Protein AF-A0A1Z4IIW5-F1 (afdb_monomer_lite)

pLDDT: mean 84.61, std 11.79, range [36.66, 97.31]

Radius of gyration: 21.09 Å; chains: 1; bounding box: 47×61×45 Å

Sequence (124 aa):
MTTKPHDRFAKQFLQELLSPLGEVSVGNEVTDEARFVDVLFSPTPTSITQAQTLGLLGKVATQNTALLEPYRNQPSRPQIRNCIAKVFILIADAEREAQDNSQFAIRNSQLSLNKNMADSMANI

Foldseek 3Di:
DDDDPVLVVVLVVVCVLQVLFFDKDAQDQFPPDRDTQGIKAAGDPVRLVVLVVVPPVSVQRHPGTDGDDDDPDDDDPVRVVVSVVVVVSVVVVVVVVVVVVVVVVVVVVVVVVVVVVVVVVVVD

Secondary structure (DSSP, 8-state):
--S-HHHHHHHHHHHHHHTTTEEEEEEEEETTTTEEEEEEEEE-TTTHHHHGGGHHHHHHHHHS-EEE---SSPPPHHHHHHHHHHHHHHHHHHHHHHHHHHHHHHHHHHHHHHHHHHHHHHT-

Structure (mmCIF, N/CA/C/O backbone):
data_AF-A0A1Z4IIW5-F1
#
_entry.id   AF-A0A1Z4IIW5-F1
#
loop_
_atom_site.group_PDB
_atom_site.id
_atom_site.type_symbol
_atom_site.label_atom_id
_atom_site.label_alt_id
_atom_site.label_comp_id
_atom_site.label_asym_id
_atom_site.label_entity_id
_atom_site.label_seq_id
_atom_site.pdbx_PDB_ins_code
_atom_site.Cartn_x
_atom_site.Cartn_y
_atom_site.Cartn_z
_atom_site.occupancy
_atom_site.B_iso_or_equiv
_atom_site.auth_seq_id
_atom_site.auth_comp_id
_atom_site.auth_asym_id
_atom_site.auth_atom_id
_atom_site.pdbx_PDB_model_num
ATOM 1 N N . MET A 1 1 ? -5.394 0.732 -23.164 1.00 36.66 1 MET A N 1
ATOM 2 C CA . MET A 1 1 ? -5.594 -0.640 -22.638 1.00 36.66 1 MET A CA 1
ATOM 3 C C . MET A 1 1 ? -4.308 -1.083 -21.960 1.00 36.66 1 MET A C 1
ATOM 5 O O . MET A 1 1 ? -3.257 -0.964 -22.576 1.00 36.66 1 MET A O 1
ATOM 9 N N . THR A 1 2 ? -4.352 -1.488 -20.689 1.00 45.84 2 THR A N 1
ATOM 10 C CA . THR A 1 2 ? -3.141 -1.784 -19.906 1.00 45.84 2 THR A CA 1
ATOM 11 C C . THR A 1 2 ? -2.454 -3.056 -20.419 1.00 45.84 2 THR A C 1
ATOM 13 O O . THR A 1 2 ? -3.089 -4.066 -20.712 1.00 45.84 2 THR A O 1
ATOM 16 N N . THR A 1 3 ? -1.137 -2.985 -20.600 1.00 58.00 3 THR A N 1
ATOM 17 C CA . THR A 1 3 ? -0.333 -3.854 -21.478 1.00 58.00 3 THR A CA 1
ATOM 18 C C . THR A 1 3 ? 0.124 -5.180 -20.851 1.00 58.00 3 THR A C 1
ATOM 20 O O . THR A 1 3 ? 0.968 -5.865 -21.428 1.00 58.00 3 THR A O 1
ATOM 23 N N . LYS A 1 4 ? -0.385 -5.573 -19.670 1.00 74.12 4 LYS A N 1
ATOM 24 C CA . LYS A 1 4 ? 0.102 -6.753 -18.923 1.00 74.12 4 LYS A CA 1
ATOM 25 C C . LYS A 1 4 ? -1.028 -7.477 -18.165 1.00 74.12 4 LYS A C 1
ATOM 27 O O . LYS A 1 4 ? -1.412 -7.029 -17.089 1.00 74.12 4 LYS A O 1
ATOM 32 N N . PRO A 1 5 ? -1.518 -8.636 -18.646 1.00 82.44 5 PRO A N 1
ATOM 33 C CA . PRO A 1 5 ? -2.574 -9.409 -17.975 1.00 82.44 5 PRO A CA 1
ATOM 34 C C . PRO A 1 5 ? -2.251 -9.792 -16.523 1.00 82.44 5 PRO A C 1
ATOM 36 O O . PRO A 1 5 ? -3.129 -9.773 -15.667 1.00 82.44 5 PRO A O 1
ATOM 39 N N . HIS A 1 6 ? -0.980 -10.088 -16.234 1.00 84.38 6 HIS A N 1
ATOM 40 C CA . HIS A 1 6 ? -0.521 -10.441 -14.887 1.00 84.38 6 HIS A CA 1
ATOM 41 C C . HIS A 1 6 ? -0.620 -9.289 -13.886 1.00 84.38 6 HIS A C 1
ATOM 43 O O . HIS A 1 6 ? -0.940 -9.529 -12.730 1.00 84.38 6 HIS A O 1
ATOM 49 N N . ASP A 1 7 ? -0.352 -8.062 -14.333 1.00 84.12 7 ASP A N 1
ATOM 50 C CA . ASP A 1 7 ? -0.448 -6.864 -13.496 1.00 84.12 7 ASP A CA 1
ATOM 51 C C . ASP A 1 7 ? -1.898 -6.649 -13.052 1.00 84.12 7 ASP A C 1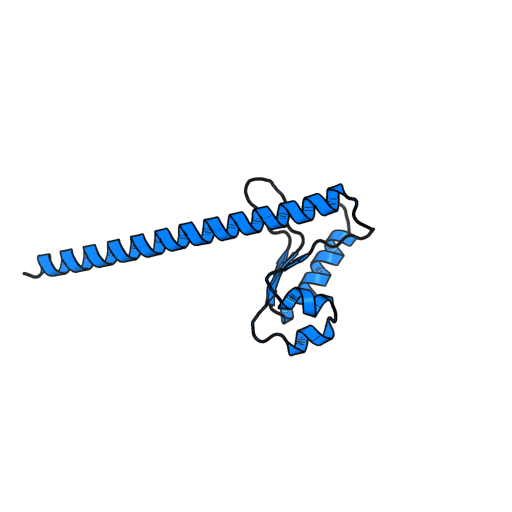
ATOM 53 O O . ASP A 1 7 ? -2.194 -6.541 -11.864 1.00 84.12 7 ASP A O 1
ATOM 57 N N . ARG A 1 8 ? -2.825 -6.725 -14.015 1.00 86.12 8 ARG A N 1
ATOM 58 C CA . ARG A 1 8 ? -4.262 -6.643 -13.747 1.00 86.12 8 ARG A CA 1
ATOM 59 C C . ARG A 1 8 ? -4.736 -7.758 -12.814 1.00 86.12 8 ARG A C 1
ATOM 61 O O . ARG A 1 8 ? -5.440 -7.469 -11.854 1.00 86.12 8 ARG A O 1
ATOM 68 N N . PHE A 1 9 ? -4.350 -9.006 -13.087 1.00 90.44 9 PHE A N 1
ATOM 69 C CA . PHE A 1 9 ? -4.731 -10.142 -12.248 1.00 90.44 9 PHE A CA 1
ATOM 70 C C . PHE A 1 9 ? -4.236 -9.970 -10.810 1.00 90.44 9 PHE A C 1
ATOM 72 O O . PHE A 1 9 ? -5.021 -10.126 -9.885 1.00 90.44 9 PHE A O 1
ATOM 79 N N . ALA A 1 10 ? -2.964 -9.614 -10.612 1.00 91.62 10 ALA A N 1
ATOM 80 C CA . ALA A 1 10 ? -2.394 -9.479 -9.276 1.00 91.62 10 ALA A CA 1
ATOM 81 C C . ALA A 1 10 ? -3.081 -8.374 -8.460 1.00 91.62 10 ALA A C 1
ATOM 83 O O . ALA A 1 10 ? -3.380 -8.584 -7.288 1.00 91.62 10 ALA A O 1
ATOM 84 N N . LYS A 1 11 ? -3.387 -7.233 -9.091 1.00 91.56 11 LYS A N 1
ATOM 85 C CA . LYS A 1 11 ? -4.125 -6.126 -8.463 1.00 91.56 11 LYS A CA 1
ATOM 86 C C . LYS A 1 11 ? -5.522 -6.547 -8.023 1.00 91.56 11 LYS A C 1
ATOM 88 O O . LYS A 1 11 ? -5.873 -6.367 -6.863 1.00 91.56 11 LYS A O 1
ATOM 93 N N . GLN A 1 12 ? -6.287 -7.163 -8.925 1.00 91.81 12 GLN A N 1
ATOM 94 C CA . GLN A 1 12 ? -7.636 -7.650 -8.621 1.00 91.81 12 GLN A CA 1
ATOM 95 C C . GLN A 1 12 ? -7.609 -8.740 -7.546 1.00 91.81 12 GLN A C 1
ATOM 97 O O . GLN A 1 12 ? -8.419 -8.730 -6.631 1.00 91.81 12 GLN A O 1
ATOM 102 N N . PHE A 1 13 ? -6.642 -9.653 -7.612 1.00 93.56 13 PHE A N 1
ATOM 103 C CA . PHE A 1 13 ? -6.509 -10.725 -6.635 1.00 93.56 13 PHE A CA 1
ATOM 104 C C . PHE A 1 13 ? -6.179 -10.198 -5.232 1.00 93.56 13 PHE A C 1
ATOM 106 O O . PHE A 1 13 ? -6.791 -10.626 -4.258 1.00 93.56 13 PHE A O 1
ATOM 113 N N . LEU A 1 14 ? -5.253 -9.239 -5.118 1.00 94.25 14 LEU A N 1
ATOM 114 C CA . LEU A 1 14 ? -4.963 -8.575 -3.845 1.00 94.25 14 LEU A CA 1
ATOM 115 C C . LEU A 1 14 ? -6.168 -7.785 -3.329 1.00 94.25 14 LEU A C 1
ATOM 117 O O . LEU A 1 14 ? -6.435 -7.822 -2.132 1.00 94.25 14 LEU A O 1
ATOM 121 N N . GLN A 1 15 ? -6.913 -7.119 -4.214 1.00 94.44 15 GLN A N 1
ATOM 122 C CA . GLN A 1 15 ? -8.137 -6.415 -3.843 1.00 94.44 15 GLN A CA 1
ATOM 123 C C . GLN A 1 15 ? -9.171 -7.357 -3.228 1.00 94.44 15 GLN A C 1
ATOM 125 O O . GLN A 1 15 ? -9.653 -7.084 -2.132 1.00 94.44 15 GLN A O 1
ATOM 130 N N . GLU A 1 16 ? -9.458 -8.485 -3.872 1.00 93.56 16 GLU A N 1
ATOM 131 C CA . GLU A 1 16 ? -10.406 -9.476 -3.351 1.00 93.56 16 GLU A CA 1
ATOM 132 C C . GLU A 1 16 ? -9.934 -10.084 -2.021 1.00 93.56 16 GLU A C 1
ATOM 134 O O . GLU A 1 16 ? -10.723 -10.238 -1.092 1.00 93.56 16 GLU A O 1
ATOM 139 N N . LEU A 1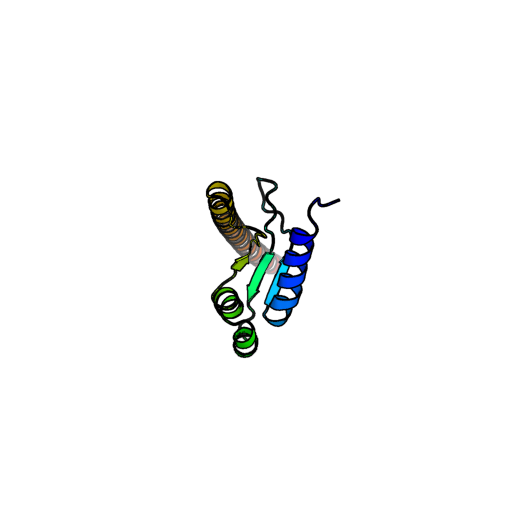 17 ? -8.636 -10.388 -1.887 1.00 93.12 17 LEU A N 1
ATOM 140 C CA . LEU A 1 17 ? -8.090 -10.961 -0.652 1.00 93.12 17 LEU A CA 1
ATOM 141 C C . LEU A 1 17 ? -8.132 -9.997 0.539 1.00 93.12 17 LEU A C 1
ATOM 143 O O . LEU A 1 17 ? -8.295 -10.445 1.673 1.00 93.12 17 LEU A O 1
ATOM 147 N N . LEU A 1 18 ? -7.926 -8.701 0.299 1.00 93.12 18 LEU A N 1
ATOM 148 C CA . LEU A 1 18 ? -7.766 -7.702 1.357 1.00 93.12 18 LEU A CA 1
ATOM 149 C C . LEU A 1 18 ? -9.062 -6.964 1.698 1.00 93.12 18 LEU A C 1
ATOM 151 O O . LEU A 1 18 ? -9.188 -6.502 2.827 1.00 93.12 18 LEU A O 1
ATOM 155 N N . SER A 1 19 ? -10.038 -6.906 0.784 1.00 92.62 19 SER A N 1
ATOM 156 C CA . SER A 1 19 ? -11.345 -6.262 1.017 1.00 92.62 19 SER A CA 1
ATOM 157 C C . SER A 1 19 ? -12.054 -6.712 2.307 1.00 92.62 19 SER A C 1
ATOM 159 O O . SER A 1 19 ? -12.637 -5.867 2.981 1.00 92.62 19 SER A O 1
ATOM 161 N N . PRO A 1 20 ? -12.000 -7.996 2.725 1.00 90.94 20 PRO A N 1
ATOM 162 C CA . PRO A 1 20 ? -12.585 -8.409 4.003 1.00 90.94 20 PRO A CA 1
ATOM 163 C C . PRO A 1 20 ? -11.878 -7.825 5.234 1.00 90.94 20 PRO A C 1
ATOM 165 O O . PRO A 1 20 ? -12.457 -7.792 6.315 1.00 90.94 20 PRO A O 1
ATOM 168 N N . LEU A 1 21 ? -10.619 -7.400 5.093 1.00 90.69 21 LEU A N 1
ATOM 169 C CA . LEU A 1 21 ? -9.771 -6.961 6.199 1.00 90.69 21 LEU A CA 1
ATOM 170 C C . LEU A 1 21 ? -9.739 -5.438 6.376 1.00 90.69 21 LEU A C 1
ATOM 172 O O . LEU A 1 21 ? -9.283 -4.968 7.424 1.00 90.69 21 LEU A O 1
ATOM 176 N N . GLY A 1 22 ? -10.193 -4.673 5.385 1.00 91.88 22 GLY A N 1
ATOM 177 C CA . GLY A 1 22 ? -10.169 -3.216 5.415 1.00 91.88 22 GLY A CA 1
ATOM 178 C C . GLY A 1 22 ? -10.410 -2.578 4.053 1.00 91.88 22 GLY A C 1
ATOM 179 O O . GLY A 1 22 ? -10.855 -3.230 3.109 1.00 91.88 22 GLY A O 1
ATOM 180 N N . GLU A 1 23 ? -10.104 -1.290 3.953 1.00 93.50 23 GLU A N 1
ATOM 181 C CA . GLU A 1 23 ? -10.294 -0.534 2.719 1.00 93.50 23 GLU A CA 1
ATOM 182 C C . GLU A 1 23 ? -9.146 -0.781 1.744 1.00 93.50 23 GLU A C 1
ATOM 184 O O . GLU A 1 23 ? -7.970 -0.725 2.114 1.00 93.50 23 GLU A O 1
ATOM 189 N N . VAL A 1 24 ? -9.496 -1.043 0.484 1.00 93.25 24 VAL A N 1
ATOM 190 C CA . VAL A 1 24 ? -8.536 -1.255 -0.597 1.00 93.25 24 VAL A CA 1
ATOM 191 C C . VAL A 1 24 ? -8.780 -0.249 -1.710 1.00 93.25 24 VAL A C 1
ATOM 193 O O . VAL A 1 24 ? -9.869 -0.200 -2.281 1.00 93.25 24 VAL A O 1
ATOM 196 N N . SER A 1 25 ? -7.724 0.456 -2.098 1.00 90.50 25 SER A N 1
ATOM 197 C CA . SER A 1 25 ? -7.727 1.363 -3.238 1.00 90.50 25 SER A CA 1
ATOM 198 C C . SER A 1 25 ? -6.692 0.914 -4.271 1.00 90.50 25 SER A C 1
ATOM 200 O O . SER A 1 25 ? -5.507 0.765 -3.969 1.00 90.50 25 SER A O 1
ATOM 202 N N . VAL A 1 26 ? -7.145 0.654 -5.499 1.00 86.19 26 VAL A N 1
ATOM 203 C CA . VAL A 1 26 ? -6.323 0.115 -6.596 1.00 86.19 26 VAL A CA 1
ATOM 204 C C . VAL A 1 26 ? -6.065 1.203 -7.624 1.00 86.19 26 VAL A C 1
ATOM 206 O O . VAL A 1 26 ? -7.005 1.841 -8.090 1.00 86.19 26 VAL A O 1
ATOM 209 N N . GLY A 1 27 ? -4.807 1.365 -8.039 1.00 73.62 27 GLY A N 1
ATOM 210 C CA . GLY A 1 27 ? -4.457 2.372 -9.039 1.00 73.62 27 GLY A CA 1
ATOM 211 C C . GLY A 1 27 ? -4.694 3.795 -8.538 1.00 73.62 27 GLY A C 1
ATOM 212 O O . GLY A 1 27 ? -5.167 4.630 -9.302 1.00 73.62 27 GLY A O 1
ATOM 213 N N . ASN A 1 28 ? -4.385 4.059 -7.267 1.00 64.31 28 ASN A N 1
ATOM 214 C CA . ASN A 1 28 ? -4.440 5.409 -6.717 1.00 64.31 28 ASN A CA 1
ATOM 215 C C . ASN A 1 28 ? -3.371 6.277 -7.374 1.00 64.31 28 ASN A C 1
ATOM 217 O O . ASN A 1 28 ? -2.186 5.935 -7.332 1.00 64.31 28 ASN A O 1
ATOM 221 N N . GLU A 1 29 ? -3.804 7.382 -7.974 1.00 62.44 29 GLU A N 1
ATOM 222 C CA . GLU A 1 29 ? -2.916 8.435 -8.450 1.00 62.44 29 GLU A CA 1
ATOM 223 C C . GLU A 1 29 ? -2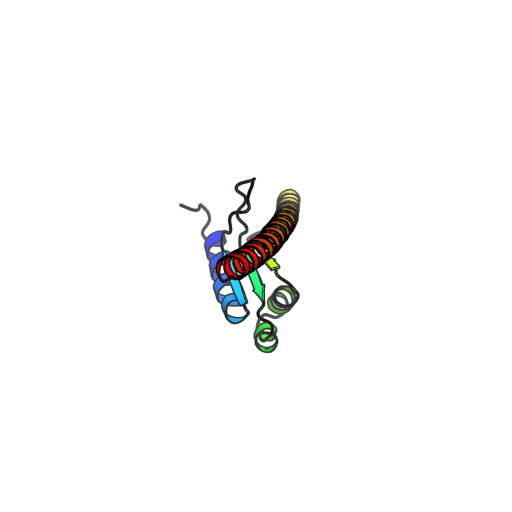.334 9.173 -7.247 1.00 62.44 29 GLU A C 1
ATOM 225 O O . GLU A 1 29 ? -3.060 9.531 -6.321 1.00 62.44 29 GLU A O 1
ATOM 230 N N . VAL A 1 30 ? -1.020 9.363 -7.254 1.00 61.16 30 VAL A N 1
ATOM 231 C CA . VAL A 1 30 ? -0.321 10.170 -6.259 1.00 61.16 30 VAL A CA 1
ATOM 232 C C . VAL A 1 30 ? 0.045 11.495 -6.914 1.00 61.16 30 VAL A C 1
ATOM 234 O O . VAL A 1 30 ? 0.432 11.523 -8.083 1.00 61.16 30 VAL A O 1
ATOM 237 N N . THR A 1 31 ? -0.134 12.598 -6.196 1.00 58.34 31 THR A N 1
ATOM 238 C CA . THR A 1 31 ? 0.004 13.943 -6.762 1.00 58.34 31 THR A CA 1
ATOM 239 C C . THR A 1 31 ? 1.447 14.257 -7.180 1.00 58.34 31 THR A C 1
ATOM 241 O O . THR A 1 31 ? 2.409 13.734 -6.622 1.00 58.34 31 THR A O 1
ATOM 244 N N . ASP A 1 32 ? 1.591 15.169 -8.146 1.00 52.44 32 ASP A N 1
ATOM 245 C CA . ASP A 1 32 ? 2.847 15.798 -8.612 1.00 52.44 32 ASP A CA 1
ATOM 246 C C . ASP A 1 32 ? 3.794 14.933 -9.473 1.00 52.44 32 ASP A C 1
ATOM 248 O O . ASP A 1 32 ? 4.616 15.447 -10.230 1.00 52.44 32 ASP A O 1
ATOM 252 N N . GLU A 1 33 ? 3.610 13.618 -9.497 1.00 48.41 33 GLU A N 1
ATOM 253 C CA . GLU A 1 33 ? 4.182 12.737 -10.513 1.00 48.41 33 GLU A CA 1
ATOM 254 C C . GLU A 1 33 ? 3.136 11.668 -10.803 1.00 48.41 33 GLU A C 1
ATOM 256 O O . GLU A 1 33 ? 2.712 11.024 -9.858 1.00 48.41 33 GLU A O 1
ATOM 261 N N . ALA A 1 34 ? 2.724 11.447 -12.060 1.00 54.69 34 ALA A N 1
ATOM 262 C CA . ALA A 1 34 ? 1.720 10.443 -12.458 1.00 54.69 34 ALA A CA 1
ATOM 263 C C . ALA A 1 34 ? 2.160 8.992 -12.135 1.00 54.69 34 ALA A C 1
ATOM 265 O O . ALA A 1 34 ? 2.421 8.165 -13.016 1.00 54.69 34 ALA A O 1
ATOM 266 N N . ARG A 1 35 ? 2.315 8.684 -10.850 1.00 58.72 35 ARG A N 1
ATOM 267 C CA . ARG A 1 35 ? 2.755 7.424 -10.281 1.00 58.72 35 ARG A CA 1
ATOM 268 C C . ARG A 1 35 ? 1.540 6.831 -9.610 1.00 58.72 35 ARG A C 1
ATOM 270 O O . ARG A 1 35 ? 1.083 7.291 -8.572 1.00 58.72 35 ARG A O 1
ATOM 277 N N . PHE A 1 36 ? 1.039 5.778 -10.227 1.00 70.38 36 PHE A N 1
ATOM 278 C CA . PHE A 1 36 ? -0.027 4.986 -9.654 1.00 70.38 36 PHE A CA 1
ATOM 279 C C . PHE A 1 36 ? 0.570 4.000 -8.658 1.00 70.38 36 PHE A C 1
ATOM 281 O O . PHE A 1 36 ? 1.550 3.307 -8.966 1.00 70.38 36 PHE A O 1
ATOM 288 N N . VAL A 1 37 ? -0.008 3.950 -7.466 1.00 82.25 37 VAL A N 1
ATOM 289 C CA . VAL A 1 37 ? 0.227 2.853 -6.531 1.00 82.25 37 VAL A CA 1
ATOM 290 C C . VAL A 1 37 ? -0.630 1.679 -6.965 1.00 82.25 37 VAL A C 1
ATOM 292 O O . VAL A 1 37 ? -1.809 1.844 -7.284 1.00 82.25 37 VAL A O 1
ATOM 295 N N . ASP A 1 38 ? -0.034 0.492 -6.999 1.00 88.44 38 ASP A N 1
ATOM 296 C CA . ASP A 1 38 ? -0.747 -0.692 -7.465 1.00 88.44 38 ASP A CA 1
ATOM 297 C C . ASP A 1 38 ? -1.917 -1.038 -6.536 1.00 88.44 38 ASP A C 1
ATOM 299 O O . ASP A 1 38 ? -3.050 -1.149 -7.007 1.00 88.44 38 ASP A O 1
ATOM 303 N N . VAL A 1 39 ? -1.653 -1.158 -5.231 1.00 92.38 39 VAL A N 1
ATOM 304 C CA . VAL A 1 39 ? -2.660 -1.376 -4.185 1.00 92.38 39 VAL A CA 1
ATOM 305 C C . VAL A 1 39 ? -2.261 -0.611 -2.921 1.00 92.38 39 VAL A C 1
ATOM 307 O O . VAL A 1 39 ? -1.171 -0.820 -2.384 1.00 92.38 39 VAL A O 1
ATOM 310 N N . LEU A 1 40 ? -3.154 0.246 -2.431 1.00 93.38 40 LEU A N 1
ATOM 311 C CA . LEU A 1 40 ? -3.081 0.867 -1.110 1.00 93.38 40 LEU A CA 1
ATOM 312 C C . LEU A 1 40 ? -4.147 0.231 -0.216 1.00 93.38 40 LEU A C 1
ATOM 314 O O . LEU A 1 40 ? -5.316 0.177 -0.593 1.00 93.38 40 LEU A O 1
ATOM 318 N N . PHE A 1 41 ? -3.742 -0.270 0.946 1.00 93.44 41 PHE A N 1
ATOM 319 C CA . PHE A 1 41 ? -4.619 -0.965 1.882 1.00 93.44 41 PHE A CA 1
ATOM 320 C C . PHE A 1 41 ? -4.592 -0.314 3.261 1.00 93.44 41 PHE A C 1
ATOM 322 O O . PHE A 1 41 ? -3.511 -0.106 3.807 1.00 93.44 41 PHE A O 1
ATOM 329 N N . SER A 1 42 ? -5.764 -0.078 3.849 1.00 92.81 42 SER A N 1
ATOM 330 C CA . SER A 1 42 ? -5.922 0.429 5.214 1.00 92.81 42 SER A CA 1
ATOM 331 C C . SER A 1 42 ? -6.733 -0.564 6.056 1.00 92.81 42 SER A C 1
ATOM 333 O O . SER A 1 42 ? -7.911 -0.783 5.763 1.00 92.81 42 SER A O 1
ATOM 335 N N . PRO A 1 43 ? -6.145 -1.183 7.098 1.00 92.12 43 PRO A N 1
ATOM 336 C CA . PRO A 1 43 ? -6.825 -2.212 7.881 1.00 92.12 43 PRO A CA 1
ATOM 337 C C . PRO A 1 43 ? -7.942 -1.648 8.766 1.00 92.12 43 PRO A C 1
ATOM 339 O O . PRO A 1 43 ? -7.818 -0.567 9.339 1.00 92.12 43 PRO A O 1
ATOM 342 N N . THR A 1 44 ? -9.006 -2.430 8.967 1.00 87.62 44 THR A N 1
ATOM 343 C CA . THR A 1 44 ? -10.025 -2.152 9.991 1.00 87.62 44 THR A CA 1
ATOM 344 C C . THR A 1 44 ? -9.620 -2.781 11.339 1.00 87.62 44 THR A C 1
ATOM 346 O O . THR A 1 44 ? -9.156 -3.925 11.356 1.00 87.62 44 THR A O 1
ATOM 349 N N . PRO A 1 45 ? -9.820 -2.102 12.492 1.00 73.44 45 PRO A N 1
ATOM 350 C CA . PRO A 1 45 ? -9.343 -2.566 13.806 1.00 73.44 45 PRO A CA 1
ATOM 351 C C . PRO A 1 45 ? -9.802 -3.970 14.244 1.00 73.44 45 PRO A C 1
ATOM 353 O O . PRO A 1 45 ? -9.149 -4.609 15.066 1.00 73.44 45 PRO A O 1
ATOM 356 N N . THR A 1 46 ? -10.915 -4.473 13.710 1.00 67.75 46 THR A N 1
ATOM 357 C CA . THR A 1 46 ? -11.529 -5.760 14.082 1.00 67.75 46 THR A CA 1
ATOM 358 C C . THR A 1 46 ? -11.022 -6.966 13.276 1.00 67.75 46 THR A C 1
ATOM 360 O O . THR A 1 46 ? -11.382 -8.101 13.584 1.00 67.75 46 THR A O 1
ATOM 363 N N . SER A 1 47 ? -10.171 -6.764 12.267 1.00 65.69 47 SER A N 1
ATOM 364 C CA . SER A 1 47 ? -9.874 -7.767 11.225 1.00 65.69 47 SER A CA 1
ATOM 365 C C . SER A 1 47 ? -8.804 -8.816 11.582 1.00 65.69 47 SER A C 1
ATOM 367 O O . SER A 1 47 ? -8.351 -9.569 10.718 1.00 65.69 47 SER A O 1
ATOM 369 N N . ILE A 1 48 ? -8.386 -8.912 12.849 1.00 68.56 48 ILE A N 1
ATOM 370 C CA . ILE A 1 48 ? -7.211 -9.708 13.260 1.00 68.56 48 ILE A CA 1
ATOM 371 C C . ILE A 1 48 ? -7.411 -11.218 13.036 1.00 68.56 48 ILE A C 1
ATOM 373 O O . ILE A 1 48 ? -6.487 -11.897 12.589 1.00 68.56 48 ILE A O 1
ATOM 377 N N . THR A 1 49 ? -8.600 -11.766 13.308 1.00 72.25 49 THR A N 1
ATOM 378 C CA . THR A 1 49 ? -8.851 -13.215 13.172 1.00 72.25 49 THR A CA 1
ATOM 379 C C . THR A 1 49 ? -8.873 -13.666 11.711 1.00 72.25 49 THR A C 1
ATOM 381 O O . THR A 1 49 ? -8.309 -14.704 11.381 1.00 72.25 49 THR A O 1
ATOM 384 N N . GLN A 1 50 ? -9.468 -12.875 10.813 1.00 75.62 50 GLN A N 1
ATOM 385 C CA . GLN A 1 50 ? -9.484 -13.176 9.377 1.00 75.62 50 GLN A CA 1
ATOM 386 C C . GLN A 1 50 ? -8.102 -12.973 8.741 1.00 75.62 50 GLN A C 1
ATOM 388 O O . GLN A 1 50 ? -7.714 -13.722 7.854 1.00 75.62 50 GLN A O 1
ATOM 393 N N . ALA A 1 51 ? -7.293 -12.036 9.241 1.00 81.19 51 ALA A N 1
ATOM 394 C CA . ALA A 1 51 ? -5.937 -11.835 8.738 1.00 81.19 51 ALA A CA 1
ATOM 395 C C . ALA A 1 51 ? -5.017 -13.050 8.951 1.00 81.19 51 ALA A C 1
ATOM 397 O O . ALA A 1 51 ? -4.089 -13.268 8.169 1.00 81.19 51 ALA A O 1
ATOM 398 N N . GLN A 1 52 ? -5.282 -13.885 9.964 1.00 84.69 52 GLN A N 1
ATOM 399 C CA . GLN A 1 52 ? -4.500 -15.100 10.214 1.00 84.69 52 GLN A CA 1
ATOM 400 C C . GLN A 1 52 ? -4.548 -16.081 9.034 1.00 84.69 52 GLN A C 1
ATOM 402 O O . GLN A 1 52 ? -3.543 -16.741 8.760 1.00 84.69 52 GLN A O 1
ATOM 407 N N . THR A 1 53 ? -5.662 -16.142 8.294 1.00 88.38 53 THR A N 1
ATOM 408 C CA . THR A 1 53 ? -5.804 -17.051 7.144 1.00 88.38 53 THR A CA 1
ATOM 409 C C . THR A 1 53 ? -4.953 -16.626 5.948 1.00 88.38 53 THR A C 1
ATOM 411 O O . THR A 1 53 ? -4.635 -17.460 5.105 1.00 88.38 53 THR A O 1
ATOM 414 N N . LEU A 1 54 ? -4.531 -15.356 5.883 1.00 90.31 54 LEU A N 1
ATOM 415 C CA . LEU A 1 54 ? -3.638 -14.835 4.840 1.00 90.31 54 LEU A CA 1
ATOM 416 C C . LEU A 1 54 ? -2.146 -14.967 5.191 1.00 90.31 54 LEU A C 1
ATOM 418 O O . LEU A 1 54 ? -1.282 -14.518 4.433 1.00 90.31 54 LEU A O 1
ATOM 422 N N . GLY A 1 55 ? -1.808 -15.561 6.339 1.00 91.62 55 GLY A N 1
ATOM 42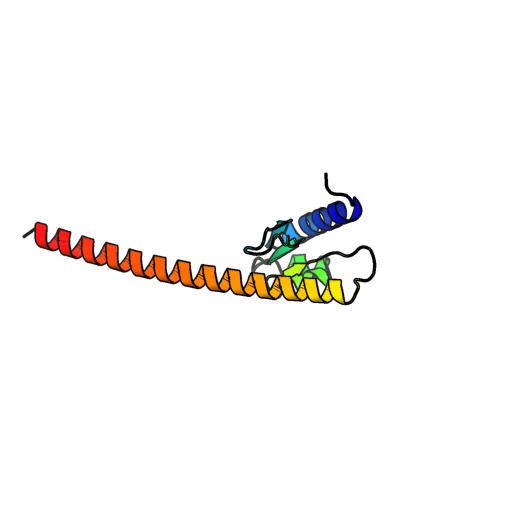3 C CA . GLY A 1 55 ? -0.423 -15.796 6.741 1.00 91.62 55 GLY A CA 1
ATOM 424 C C . GLY A 1 55 ? 0.404 -14.507 6.815 1.00 91.62 55 GLY A C 1
ATOM 425 O O . GLY A 1 55 ? 0.038 -13.556 7.503 1.00 91.62 55 GLY A O 1
ATOM 426 N N . LEU A 1 56 ? 1.555 -14.476 6.131 1.00 91.81 56 LEU A N 1
ATOM 427 C CA . LEU A 1 56 ? 2.454 -13.314 6.142 1.00 91.81 56 LEU A CA 1
ATOM 428 C C . LEU A 1 56 ? 1.799 -12.063 5.543 1.00 91.81 56 LEU A C 1
ATOM 430 O O . LEU A 1 56 ? 2.008 -10.974 6.072 1.00 91.81 56 LEU A O 1
ATOM 434 N N . LEU A 1 57 ? 0.996 -12.216 4.485 1.00 91.88 57 LEU A N 1
ATOM 435 C CA . LEU A 1 57 ? 0.304 -11.089 3.861 1.00 91.88 57 LEU A CA 1
ATOM 436 C C . LEU A 1 57 ? -0.633 -10.418 4.866 1.00 91.88 57 LEU A C 1
ATOM 438 O O . LEU A 1 57 ? -0.570 -9.205 5.033 1.00 91.88 57 LEU A O 1
ATOM 442 N N . GLY A 1 58 ? -1.428 -11.214 5.585 1.00 90.75 58 GLY A N 1
ATOM 443 C CA . GLY A 1 58 ? -2.311 -10.705 6.632 1.00 90.75 58 GLY A CA 1
ATOM 444 C C . GLY A 1 58 ? -1.543 -9.972 7.727 1.00 90.75 58 GLY A C 1
ATOM 445 O O . GLY A 1 58 ? -1.907 -8.858 8.075 1.00 90.75 58 GLY A O 1
ATOM 446 N N . LYS A 1 59 ? -0.423 -10.538 8.202 1.00 89.50 59 LYS A N 1
ATOM 447 C CA . LYS A 1 59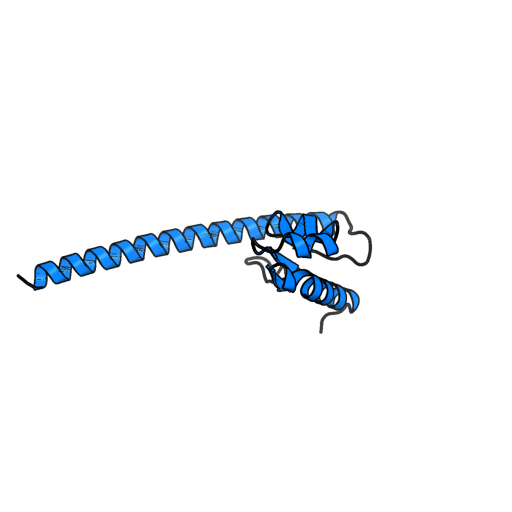 ? 0.429 -9.890 9.216 1.00 89.50 59 LYS A CA 1
ATOM 448 C C . LYS A 1 59 ? 0.954 -8.525 8.765 1.00 89.50 59 LYS A C 1
ATOM 450 O O . LYS A 1 59 ? 0.919 -7.593 9.558 1.00 89.50 59 LYS A O 1
ATOM 455 N N . VAL A 1 60 ? 1.438 -8.414 7.525 1.00 89.88 60 VAL A N 1
ATOM 456 C CA . VAL A 1 60 ? 1.935 -7.142 6.970 1.00 89.88 60 VAL A CA 1
ATOM 457 C C . VAL A 1 60 ? 0.790 -6.142 6.818 1.00 89.88 60 VAL A C 1
ATOM 459 O O . VAL A 1 60 ? 0.921 -4.994 7.231 1.00 89.88 60 VAL A O 1
ATOM 462 N N . ALA A 1 61 ? -0.340 -6.591 6.273 1.00 88.88 61 ALA A N 1
ATOM 463 C CA . ALA A 1 61 ? -1.490 -5.751 5.978 1.00 88.88 61 ALA A CA 1
ATOM 464 C C . ALA A 1 61 ? -2.156 -5.182 7.245 1.00 88.88 61 ALA A C 1
ATOM 466 O O . ALA A 1 61 ? -2.601 -4.042 7.241 1.00 88.88 61 ALA A O 1
ATOM 467 N N . THR A 1 62 ? -2.217 -5.936 8.348 1.00 88.06 62 THR A N 1
ATOM 468 C CA . THR A 1 62 ? -2.918 -5.484 9.565 1.00 88.06 62 THR A CA 1
ATOM 469 C C . THR A 1 62 ? -2.088 -4.639 10.524 1.00 88.06 62 THR A C 1
ATOM 471 O O . THR A 1 62 ? -2.636 -4.146 11.504 1.00 88.06 62 THR A O 1
ATOM 474 N N . GLN A 1 63 ? -0.775 -4.503 10.313 1.00 87.38 63 GLN A N 1
ATOM 475 C CA . GLN A 1 63 ? 0.071 -3.723 11.224 1.00 87.38 63 GLN A CA 1
ATOM 476 C C . GLN A 1 63 ? -0.134 -2.218 11.064 1.00 87.38 63 GLN A C 1
ATOM 478 O O . GLN A 1 63 ? -0.187 -1.512 12.063 1.00 87.38 63 GLN A O 1
ATOM 483 N N . ASN A 1 64 ? -0.225 -1.746 9.822 1.00 88.12 64 ASN A N 1
ATOM 484 C CA . ASN A 1 64 ? -0.409 -0.349 9.436 1.00 88.12 64 ASN A CA 1
ATOM 485 C C . ASN A 1 64 ? -1.031 -0.309 8.033 1.00 88.12 64 ASN A C 1
ATOM 487 O O . ASN A 1 64 ? -1.120 -1.342 7.368 1.00 88.12 64 ASN A O 1
ATOM 491 N N . THR A 1 65 ? -1.382 0.883 7.547 1.00 90.50 65 THR A N 1
ATOM 492 C CA . THR A 1 65 ? -1.638 1.088 6.116 1.00 90.50 65 THR A CA 1
ATOM 493 C C . THR A 1 65 ? -0.455 0.568 5.291 1.00 90.50 65 THR A C 1
ATOM 495 O O . THR A 1 65 ? 0.704 0.869 5.585 1.00 90.50 65 THR A O 1
ATOM 498 N N . ALA A 1 66 ? -0.746 -0.234 4.270 1.00 90.25 66 ALA A N 1
ATOM 499 C CA . ALA A 1 66 ? 0.241 -0.954 3.480 1.00 90.25 66 ALA A CA 1
ATOM 500 C C . ALA A 1 66 ? 0.140 -0.596 1.993 1.00 90.25 66 ALA A C 1
ATOM 502 O O . ALA A 1 66 ? -0.937 -0.619 1.399 1.00 90.25 66 ALA A O 1
ATOM 503 N N . LEU A 1 67 ? 1.296 -0.327 1.383 1.00 92.38 67 LEU A N 1
ATOM 504 C CA . LEU A 1 67 ? 1.463 -0.201 -0.062 1.00 92.38 67 LEU A CA 1
ATOM 505 C C . LEU A 1 67 ? 1.997 -1.524 -0.615 1.00 92.38 67 LEU A C 1
ATOM 507 O O . LEU A 1 67 ? 3.050 -2.000 -0.185 1.00 92.38 67 LEU A O 1
ATOM 511 N N . LEU A 1 68 ? 1.281 -2.115 -1.571 1.00 92.44 68 LEU A N 1
ATOM 512 C CA . LEU A 1 68 ? 1.620 -3.411 -2.154 1.00 92.44 68 LEU A CA 1
ATOM 513 C C . LEU A 1 68 ? 1.810 -3.287 -3.666 1.00 92.44 68 LEU A C 1
ATOM 515 O O . LEU A 1 68 ? 0.896 -2.917 -4.397 1.00 92.44 68 LEU A O 1
ATOM 519 N N . GLU A 1 69 ? 3.007 -3.647 -4.128 1.00 91.81 69 GLU A N 1
ATOM 520 C CA . GLU A 1 69 ? 3.419 -3.588 -5.535 1.00 91.81 69 GLU A CA 1
ATOM 521 C C . GLU A 1 69 ? 3.780 -5.006 -6.003 1.00 91.81 69 GLU A C 1
ATOM 523 O O . GLU A 1 69 ? 4.895 -5.482 -5.752 1.00 91.81 69 GLU A O 1
ATOM 528 N N . PRO A 1 70 ? 2.835 -5.745 -6.610 1.00 91.31 70 PRO A N 1
ATOM 529 C CA . PRO A 1 70 ? 3.076 -7.115 -7.032 1.00 91.31 70 PRO A CA 1
ATOM 530 C C . PRO A 1 70 ? 3.953 -7.177 -8.290 1.00 91.31 70 PRO A C 1
ATOM 532 O O . PRO A 1 70 ? 3.589 -6.696 -9.361 1.00 91.31 70 PRO A O 1
ATOM 535 N N . TYR A 1 71 ? 5.081 -7.883 -8.205 1.00 90.25 71 TYR A N 1
ATOM 536 C CA . TYR A 1 71 ? 5.934 -8.167 -9.361 1.00 90.25 71 TYR A CA 1
ATOM 537 C C . TYR A 1 71 ? 5.856 -9.643 -9.763 1.00 90.25 71 TYR A C 1
ATOM 539 O O . TYR A 1 71 ? 6.040 -10.536 -8.941 1.00 90.25 71 TYR A O 1
ATOM 547 N N . ARG A 1 72 ? 5.645 -9.912 -11.061 1.00 88.50 72 ARG A N 1
ATOM 548 C CA . ARG A 1 72 ? 5.653 -11.284 -11.616 1.00 88.50 72 ARG A CA 1
ATOM 549 C C . ARG A 1 72 ? 7.022 -11.960 -11.487 1.00 88.50 72 ARG A C 1
ATOM 551 O O . ARG A 1 72 ? 7.103 -13.167 -11.297 1.00 88.50 72 ARG A O 1
ATOM 558 N N . ASN A 1 73 ? 8.080 -11.178 -11.665 1.00 90.31 73 ASN A N 1
ATOM 559 C CA . ASN A 1 73 ? 9.471 -11.611 -11.570 1.00 90.31 73 ASN A CA 1
ATOM 560 C C . ASN A 1 73 ? 10.156 -10.791 -10.477 1.00 90.31 73 ASN A C 1
ATOM 562 O O . ASN A 1 73 ? 9.642 -9.747 -10.086 1.00 90.31 73 ASN A O 1
ATOM 566 N N . GLN A 1 74 ? 11.335 -11.216 -10.029 1.00 93.81 74 GLN A N 1
ATOM 567 C CA . GLN A 1 74 ? 12.104 -10.455 -9.047 1.00 93.81 74 GLN A CA 1
ATOM 568 C C . GLN A 1 74 ? 12.273 -8.985 -9.490 1.00 93.81 74 GLN A C 1
ATOM 570 O O . GLN A 1 74 ? 12.746 -8.744 -10.607 1.00 93.81 74 GLN A O 1
ATOM 575 N N . PRO A 1 75 ? 11.897 -8.002 -8.650 1.00 93.19 75 PRO A N 1
ATOM 576 C CA . PRO A 1 75 ? 12.062 -6.602 -8.997 1.00 93.19 75 PRO A CA 1
ATOM 577 C C . PRO A 1 75 ? 13.547 -6.234 -9.046 1.00 93.19 75 PRO A C 1
ATOM 579 O O . PRO A 1 75 ? 14.357 -6.635 -8.209 1.00 93.19 75 PRO A O 1
ATOM 582 N N . SER A 1 76 ? 13.903 -5.429 -10.037 1.00 96.00 76 SER A N 1
ATOM 583 C CA . SER A 1 76 ? 15.222 -4.817 -10.160 1.00 96.00 76 SER A CA 1
ATOM 584 C C . SER A 1 76 ? 15.446 -3.752 -9.078 1.00 96.00 76 SER A C 1
ATOM 586 O O . SER A 1 76 ? 14.504 -3.197 -8.510 1.00 96.00 76 SER A O 1
ATOM 588 N N . ARG A 1 77 ? 16.710 -3.395 -8.816 1.00 97.31 77 ARG A N 1
ATOM 589 C CA . ARG A 1 77 ? 17.044 -2.331 -7.849 1.00 97.31 77 ARG A CA 1
ATOM 590 C C . ARG A 1 77 ? 16.330 -0.998 -8.143 1.00 97.31 77 ARG A C 1
ATOM 592 O O . ARG A 1 77 ? 15.841 -0.395 -7.189 1.00 97.31 77 ARG A O 1
ATOM 599 N N . PRO A 1 78 ? 16.217 -0.529 -9.404 1.00 95.31 78 PRO A N 1
ATOM 600 C CA . PRO A 1 78 ? 15.428 0.663 -9.719 1.00 95.31 78 PRO A CA 1
ATOM 601 C C . PRO A 1 78 ? 13.940 0.521 -9.378 1.00 95.31 78 PRO A C 1
ATOM 603 O O . PRO A 1 78 ? 13.354 1.461 -8.852 1.00 95.31 78 PRO A O 1
ATOM 606 N N . GLN A 1 79 ? 13.338 -0.650 -9.612 1.00 92.44 79 GLN A N 1
ATOM 607 C CA . GLN A 1 79 ? 11.937 -0.914 -9.254 1.00 92.44 79 GLN A CA 1
ATOM 608 C C . GLN A 1 79 ? 11.722 -0.858 -7.739 1.00 92.44 79 GLN A C 1
ATOM 610 O O . GLN A 1 79 ? 10.793 -0.203 -7.284 1.00 92.44 79 GLN A O 1
ATOM 615 N N . ILE A 1 80 ? 12.636 -1.437 -6.956 1.00 94.25 80 ILE A N 1
ATOM 616 C CA . ILE A 1 80 ? 12.596 -1.354 -5.487 1.00 94.25 80 ILE A CA 1
ATOM 617 C C . ILE A 1 80 ? 12.698 0.105 -5.016 1.00 94.25 80 ILE A C 1
ATOM 619 O O . ILE A 1 80 ? 11.907 0.540 -4.182 1.00 94.25 80 ILE A O 1
ATOM 623 N N . ARG A 1 81 ? 13.635 0.888 -5.572 1.00 94.81 81 ARG A N 1
ATOM 624 C CA . ARG A 1 81 ? 13.761 2.324 -5.254 1.00 94.81 81 ARG A CA 1
ATOM 625 C C . ARG A 1 81 ? 12.494 3.100 -5.604 1.00 94.81 81 ARG A C 1
ATOM 627 O O . ARG A 1 81 ? 12.114 3.988 -4.852 1.00 94.81 81 ARG A O 1
ATOM 634 N N . ASN A 1 82 ? 11.835 2.752 -6.709 1.00 90.19 82 ASN A N 1
ATOM 635 C CA . ASN A 1 82 ? 10.565 3.360 -7.087 1.00 90.19 82 ASN A CA 1
ATOM 636 C C . ASN A 1 82 ? 9.464 3.052 -6.060 1.00 90.19 82 ASN A C 1
ATOM 638 O O . ASN A 1 82 ? 8.759 3.967 -5.657 1.00 90.19 82 ASN A O 1
ATOM 642 N N . CYS A 1 83 ? 9.357 1.809 -5.578 1.00 90.94 83 CYS A N 1
ATOM 643 C CA . CYS A 1 83 ? 8.405 1.460 -4.517 1.00 90.94 83 CYS A CA 1
ATOM 644 C C . CYS A 1 83 ? 8.635 2.296 -3.248 1.00 90.94 83 CYS A C 1
ATOM 646 O O . CYS A 1 83 ? 7.687 2.832 -2.689 1.00 90.94 83 CYS A O 1
ATOM 648 N N . ILE A 1 84 ? 9.894 2.463 -2.832 1.00 92.56 84 ILE A N 1
ATOM 649 C CA . ILE A 1 84 ? 10.246 3.289 -1.666 1.00 92.56 84 ILE A CA 1
ATOM 650 C C . ILE A 1 84 ? 9.883 4.762 -1.901 1.00 92.56 84 ILE A C 1
ATOM 652 O O . ILE A 1 84 ? 9.318 5.402 -1.019 1.00 92.56 84 ILE A O 1
ATOM 656 N N . ALA A 1 85 ? 10.168 5.299 -3.091 1.00 91.81 85 ALA A N 1
ATOM 657 C CA . ALA A 1 85 ? 9.801 6.670 -3.438 1.00 91.81 85 ALA A CA 1
ATOM 658 C C . ALA A 1 85 ? 8.281 6.890 -3.345 1.00 91.81 85 ALA A C 1
ATOM 660 O O . ALA A 1 85 ? 7.857 7.863 -2.732 1.00 91.81 85 ALA A O 1
ATOM 661 N N . LYS A 1 86 ? 7.466 5.957 -3.863 1.00 89.31 86 LYS A N 1
ATOM 662 C CA . LYS A 1 86 ? 5.997 6.027 -3.755 1.00 89.31 86 LYS A CA 1
ATOM 663 C C . LYS A 1 86 ? 5.521 6.104 -2.299 1.00 89.31 86 LYS A C 1
ATOM 665 O O . LYS A 1 86 ? 4.611 6.869 -2.008 1.00 89.31 86 LYS A O 1
ATOM 670 N N . VAL A 1 87 ? 6.153 5.358 -1.387 1.00 90.19 87 VAL A N 1
ATOM 671 C CA . VAL A 1 87 ? 5.827 5.417 0.050 1.00 90.19 87 VAL A CA 1
ATOM 672 C C . VAL A 1 87 ? 6.074 6.815 0.617 1.00 90.19 87 VAL A C 1
ATOM 674 O O . VAL A 1 87 ? 5.201 7.350 1.290 1.00 90.19 87 VAL A O 1
ATOM 677 N N . PHE A 1 88 ? 7.224 7.432 0.329 1.00 91.44 88 PHE A N 1
ATOM 678 C CA . PHE A 1 88 ? 7.516 8.779 0.832 1.00 91.44 88 PHE A CA 1
ATOM 679 C C . PHE A 1 88 ? 6.564 9.843 0.285 1.00 91.44 88 PHE A C 1
ATOM 681 O O . PHE A 1 88 ? 6.187 10.742 1.031 1.00 91.44 88 PHE A O 1
ATOM 688 N N . ILE A 1 89 ? 6.151 9.731 -0.980 1.00 88.81 89 ILE A N 1
ATOM 689 C CA . ILE A 1 89 ? 5.188 10.676 -1.555 1.00 88.81 89 ILE A CA 1
ATOM 690 C C . ILE A 1 89 ? 3.825 10.528 -0.865 1.00 88.81 89 ILE A C 1
ATOM 692 O O . ILE A 1 89 ? 3.260 11.531 -0.450 1.00 88.81 89 ILE A O 1
ATOM 696 N N . LEU A 1 90 ? 3.339 9.300 -0.644 1.00 86.75 90 LEU A N 1
ATOM 697 C CA . LEU A 1 90 ? 2.089 9.081 0.096 1.00 86.75 90 LEU A CA 1
ATOM 698 C C . LEU A 1 90 ? 2.136 9.626 1.528 1.00 86.75 90 LEU A C 1
ATOM 700 O O . LEU A 1 90 ? 1.147 10.171 2.004 1.00 86.75 90 LEU A O 1
ATOM 704 N N . ILE A 1 91 ? 3.271 9.475 2.218 1.00 89.62 91 ILE A N 1
ATOM 705 C CA . ILE A 1 91 ? 3.451 10.046 3.559 1.00 89.62 91 ILE A CA 1
ATOM 706 C C . ILE A 1 91 ? 3.339 11.572 3.493 1.00 89.62 91 ILE A C 1
ATOM 708 O O . ILE A 1 91 ? 2.592 12.158 4.269 1.00 89.62 91 ILE A O 1
ATOM 712 N N . ALA A 1 92 ? 4.026 12.206 2.541 1.00 89.94 92 ALA A N 1
ATOM 713 C CA . ALA A 1 92 ? 3.960 13.652 2.360 1.00 89.94 92 ALA A CA 1
ATOM 714 C C . ALA A 1 92 ? 2.546 14.135 1.979 1.00 89.94 92 ALA A C 1
ATOM 716 O O . ALA A 1 92 ? 2.109 15.179 2.459 1.00 89.94 92 ALA A O 1
ATOM 717 N N . ASP A 1 93 ? 1.815 13.388 1.147 1.00 86.81 93 ASP A N 1
ATOM 718 C CA . ASP A 1 93 ? 0.418 13.684 0.800 1.00 86.81 93 ASP A CA 1
ATOM 719 C C . ASP A 1 93 ? -0.485 13.615 2.035 1.00 86.81 93 ASP A C 1
ATOM 721 O O . ASP A 1 93 ? -1.200 14.574 2.322 1.00 86.81 93 ASP A O 1
ATOM 725 N N . ALA A 1 94 ? -0.376 12.549 2.830 1.00 87.12 94 ALA A N 1
ATOM 726 C CA . ALA A 1 94 ? -1.137 12.408 4.069 1.00 87.12 94 ALA A CA 1
ATOM 727 C C . ALA A 1 94 ? -0.825 13.528 5.082 1.00 87.12 94 ALA A C 1
ATOM 729 O O . ALA A 1 94 ? -1.723 14.031 5.759 1.00 87.12 94 ALA A O 1
ATOM 730 N N . GLU A 1 95 ? 0.438 13.955 5.181 1.00 90.38 95 GLU A N 1
ATOM 731 C CA . GLU A 1 95 ? 0.838 15.082 6.031 1.00 90.38 95 GLU A CA 1
ATOM 732 C C . GLU A 1 95 ? 0.234 16.409 5.555 1.00 90.38 95 GLU A C 1
ATOM 734 O O . GLU A 1 95 ? -0.240 17.195 6.381 1.00 90.38 95 GLU A O 1
ATOM 739 N N . ARG A 1 96 ? 0.212 16.655 4.238 1.00 88.62 96 ARG A N 1
ATOM 740 C CA . ARG A 1 96 ? -0.419 17.844 3.644 1.00 88.62 96 ARG A CA 1
ATOM 741 C C . ARG A 1 96 ? -1.921 17.868 3.910 1.00 88.62 96 ARG A C 1
ATOM 743 O O . ARG A 1 96 ? -2.426 18.861 4.429 1.00 88.62 96 ARG A O 1
ATOM 750 N N . GLU A 1 97 ? -2.614 16.760 3.658 1.00 88.19 97 GLU A N 1
ATOM 751 C CA . GLU A 1 97 ? -4.049 16.634 3.934 1.00 88.19 97 GLU A CA 1
ATOM 752 C C . GLU A 1 97 ? -4.374 16.873 5.416 1.00 88.19 97 GLU A C 1
ATOM 754 O O . GLU A 1 97 ? -5.340 17.563 5.750 1.00 88.19 97 GLU A O 1
ATOM 759 N N . ALA A 1 98 ? -3.552 16.348 6.330 1.00 90.00 98 ALA A N 1
ATOM 760 C CA . ALA A 1 98 ? -3.734 16.558 7.764 1.00 90.00 98 ALA A CA 1
ATOM 761 C C . ALA A 1 98 ? -3.564 18.033 8.170 1.00 90.00 98 ALA A C 1
ATOM 763 O O . ALA A 1 98 ? -4.330 18.542 9.000 1.00 90.00 98 ALA A O 1
ATOM 764 N N . GLN A 1 99 ? -2.584 18.732 7.589 1.00 90.44 99 GLN A N 1
ATOM 765 C CA . GLN A 1 99 ? -2.370 20.163 7.822 1.00 90.44 99 GLN A CA 1
ATOM 766 C C . GLN A 1 99 ? -3.543 20.991 7.291 1.00 90.44 99 GLN A C 1
ATOM 768 O O . GLN A 1 99 ? -4.092 21.810 8.033 1.00 90.44 99 GLN A O 1
ATOM 773 N N . ASP A 1 100 ? -3.976 20.732 6.060 1.00 89.94 100 ASP A N 1
ATOM 774 C CA . ASP A 1 100 ? -5.084 21.446 5.423 1.00 89.94 100 ASP A CA 1
ATOM 775 C C . ASP A 1 100 ? -6.396 21.256 6.195 1.00 89.94 100 ASP A C 1
ATOM 777 O O . ASP A 1 100 ? -7.092 22.230 6.500 1.00 89.94 100 ASP A O 1
ATOM 781 N N . ASN A 1 101 ? -6.697 20.022 6.614 1.00 89.00 101 ASN A N 1
ATOM 782 C CA . ASN A 1 101 ? -7.875 19.712 7.426 1.00 89.00 101 ASN A CA 1
ATOM 783 C C . ASN A 1 101 ? -7.842 20.408 8.792 1.00 89.00 101 ASN A C 1
ATOM 785 O O . ASN A 1 101 ? -8.860 20.938 9.248 1.00 89.00 101 ASN A O 1
ATOM 789 N N . SER A 1 102 ? -6.673 20.452 9.437 1.00 88.00 102 SER A N 1
ATOM 790 C CA . SER A 1 102 ? -6.499 21.148 10.717 1.00 88.00 102 SER A CA 1
ATOM 791 C C . SER A 1 102 ? -6.746 22.650 10.567 1.00 88.00 102 SER A C 1
ATOM 793 O O . SER A 1 102 ? -7.479 23.246 11.359 1.00 88.00 102 SER A O 1
ATOM 795 N N . GLN A 1 103 ? -6.201 23.262 9.513 1.00 86.88 103 GLN A N 1
ATOM 796 C CA . GLN A 1 103 ? -6.399 24.684 9.233 1.00 86.88 103 GLN A CA 1
ATOM 797 C C . GLN A 1 103 ? -7.856 25.007 8.894 1.00 86.88 103 GLN A C 1
ATOM 799 O O . GLN A 1 103 ? -8.407 26.003 9.375 1.00 86.88 103 GLN A O 1
ATOM 804 N N . PHE A 1 104 ? -8.510 24.147 8.114 1.00 87.81 104 PHE A N 1
ATOM 805 C CA . PHE A 1 104 ? -9.927 24.275 7.795 1.00 87.81 104 PHE A CA 1
ATOM 806 C C . PHE A 1 104 ? -10.808 24.201 9.052 1.00 87.81 104 PHE A C 1
ATOM 808 O O . PHE A 1 104 ? -11.695 25.040 9.238 1.00 87.81 104 PHE A O 1
ATOM 815 N N . ALA A 1 105 ? -10.534 23.256 9.955 1.00 87.62 105 ALA A N 1
ATOM 816 C CA . ALA A 1 105 ? -11.263 23.108 11.213 1.00 87.62 105 ALA A CA 1
ATOM 817 C C . ALA A 1 105 ? -11.108 24.333 12.134 1.00 87.62 105 ALA A C 1
ATOM 819 O O . ALA A 1 105 ? -12.100 24.827 12.685 1.00 87.62 105 ALA A O 1
ATOM 820 N N . ILE A 1 106 ? -9.886 24.867 12.260 1.00 89.06 106 ILE A N 1
ATOM 821 C CA . ILE A 1 106 ? -9.605 26.083 13.042 1.00 89.06 106 ILE A CA 1
ATOM 822 C C . ILE A 1 106 ? -10.385 27.268 12.471 1.00 89.06 106 ILE A C 1
ATOM 824 O O . ILE A 1 106 ? -11.088 27.969 13.203 1.00 89.06 106 ILE A O 1
ATOM 828 N N . ARG A 1 107 ? -10.317 27.466 11.153 1.00 90.56 107 ARG A N 1
ATOM 829 C CA . ARG A 1 107 ? -10.985 28.578 10.474 1.00 90.56 107 ARG A CA 1
ATOM 830 C C . ARG A 1 107 ? -12.503 28.522 10.620 1.00 90.56 107 ARG A C 1
ATOM 832 O O . ARG A 1 107 ? -13.114 29.540 10.938 1.00 90.56 107 ARG A O 1
ATOM 839 N N . ASN A 1 108 ? -13.116 27.350 10.462 1.00 86.75 108 ASN A N 1
ATOM 840 C CA . ASN A 1 108 ? -14.564 27.197 10.638 1.00 86.75 108 ASN A CA 1
ATOM 841 C C . ASN A 1 108 ? -15.015 27.425 12.083 1.00 86.75 108 ASN A C 1
ATOM 843 O O . ASN A 1 108 ? -16.074 28.010 12.308 1.00 86.75 108 ASN A O 1
ATOM 847 N N . SER A 1 109 ? -14.197 27.023 13.056 1.00 88.56 109 SER A N 1
ATOM 848 C CA . SER A 1 109 ? -14.461 27.291 14.474 1.00 88.56 109 SER A CA 1
ATOM 849 C C . SER A 1 109 ? -14.387 28.791 14.792 1.00 88.56 109 SER A C 1
ATOM 851 O O . SER A 1 109 ? -15.213 29.310 15.535 1.00 88.56 109 SER A O 1
ATOM 853 N N . GLN A 1 110 ? -13.447 29.525 14.188 1.00 86.44 110 GLN A N 1
ATOM 854 C CA . GLN A 1 110 ? -13.363 30.986 14.327 1.00 86.44 110 GLN A CA 1
ATOM 855 C C . GLN A 1 110 ? -14.546 31.705 13.659 1.00 86.44 110 GLN A C 1
ATOM 857 O O . GLN A 1 110 ? -15.106 32.643 14.226 1.00 86.44 110 GLN A O 1
ATOM 862 N N . LEU A 1 111 ? -14.961 31.254 12.472 1.00 86.62 111 LEU A N 1
ATOM 863 C CA . LEU A 1 111 ? -16.123 31.791 11.755 1.00 86.62 111 LEU A CA 1
ATOM 864 C C . LEU A 1 111 ? -17.425 31.620 12.551 1.00 86.62 111 LEU A C 1
ATOM 866 O O . LEU A 1 111 ? -18.226 32.553 12.608 1.00 86.62 111 LEU A O 1
ATOM 870 N N . SER A 1 112 ? -17.632 30.464 13.187 1.00 83.75 112 SER A N 1
ATOM 871 C CA . SER A 1 112 ? -18.826 30.215 14.004 1.00 83.75 112 SER A CA 1
ATOM 872 C C . SER A 1 112 ? -18.838 31.045 15.292 1.00 83.75 112 SER A C 1
ATOM 874 O O . SER A 1 112 ? -19.872 31.620 15.626 1.00 83.75 112 SER A O 1
ATOM 876 N N . LEU A 1 113 ? -17.690 31.192 15.966 1.00 87.62 113 LEU A N 1
ATOM 877 C CA . LEU A 1 113 ? -17.535 32.072 17.132 1.00 87.62 113 LEU A CA 1
ATOM 878 C C . LEU A 1 113 ? -17.880 33.527 16.793 1.00 87.62 113 LEU A C 1
ATOM 880 O O . LEU A 1 113 ? -18.685 34.147 17.486 1.00 87.62 113 LEU A O 1
ATOM 884 N N . ASN A 1 114 ? -17.325 34.048 15.697 1.00 89.69 114 ASN A N 1
ATOM 885 C CA . ASN A 1 114 ? -17.563 35.427 15.271 1.00 89.69 114 ASN A CA 1
ATOM 886 C C . ASN A 1 114 ? -19.033 35.676 14.912 1.00 89.69 114 ASN A C 1
ATOM 888 O O . ASN A 1 114 ? -19.578 36.725 15.249 1.00 89.69 114 ASN A O 1
ATOM 892 N N . LYS A 1 115 ? -19.691 34.704 14.267 1.00 85.88 115 LYS A N 1
ATOM 893 C CA . LYS A 1 115 ? -21.112 34.794 13.920 1.00 85.88 115 LYS A CA 1
ATOM 894 C C . LYS A 1 115 ? -22.003 34.823 15.165 1.00 85.88 115 LYS A C 1
ATOM 896 O O . LYS A 1 115 ? -22.839 35.708 15.284 1.00 85.88 115 LYS A O 1
ATOM 901 N N . ASN A 1 116 ? -21.750 33.941 16.132 1.00 87.38 116 ASN A N 1
ATOM 902 C CA . ASN A 1 116 ? -22.490 33.915 17.398 1.00 87.38 116 ASN A CA 1
ATOM 903 C C . ASN A 1 116 ? -22.320 35.217 18.200 1.00 87.38 116 ASN A C 1
ATOM 905 O O . ASN A 1 116 ? -23.259 35.681 18.844 1.00 87.38 116 ASN A O 1
ATOM 909 N N . MET A 1 117 ? -21.126 35.819 18.157 1.00 85.56 117 MET A N 1
ATOM 910 C CA . MET A 1 117 ? -20.865 37.103 18.810 1.00 85.56 117 MET A CA 1
ATOM 911 C C . MET A 1 117 ? -21.640 38.243 18.136 1.00 85.56 117 MET A C 1
ATOM 913 O O . MET A 1 117 ? -22.251 39.053 18.827 1.00 85.56 117 MET A O 1
ATOM 917 N N . ALA A 1 118 ? -21.668 38.274 16.800 1.00 83.44 118 ALA A N 1
ATOM 918 C CA . ALA A 1 118 ? -22.424 39.262 16.035 1.00 83.44 118 ALA A CA 1
ATOM 919 C C . ALA A 1 118 ? -23.943 39.128 16.242 1.00 83.44 118 ALA A C 1
ATOM 921 O O . ALA A 1 118 ? -24.615 40.134 16.462 1.00 83.44 118 ALA A O 1
ATOM 922 N N . ASP A 1 119 ? -24.471 37.902 16.248 1.00 86.50 119 ASP A N 1
ATOM 923 C CA . ASP A 1 119 ? -25.895 37.634 16.482 1.00 86.50 119 ASP A CA 1
ATOM 924 C C . ASP A 1 119 ? -26.319 38.031 17.910 1.00 86.50 119 ASP A C 1
ATOM 926 O O . ASP A 1 119 ? -27.408 38.563 18.109 1.00 86.50 119 ASP A O 1
ATOM 930 N N . SER A 1 120 ? -25.439 37.851 18.905 1.00 79.75 120 SER A N 1
ATOM 931 C CA . SER A 1 120 ? -25.660 38.317 20.283 1.00 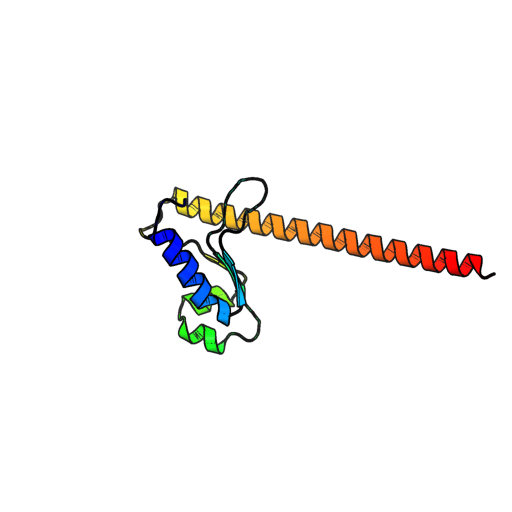79.75 120 SER A CA 1
ATOM 932 C C . SER A 1 120 ? -25.684 39.848 20.386 1.00 79.75 120 SER A C 1
ATOM 934 O O . SER A 1 120 ? -26.520 40.411 21.087 1.00 79.75 120 SER A O 1
ATOM 936 N N . MET A 1 121 ? -24.810 40.537 19.643 1.00 78.88 121 MET A N 1
ATOM 937 C CA . MET A 1 121 ? -24.777 42.004 19.597 1.00 78.88 121 MET A CA 1
ATOM 938 C C . MET A 1 121 ? -25.960 42.612 18.833 1.00 78.88 121 MET A C 1
ATOM 940 O O . MET A 1 121 ? -26.326 43.747 19.111 1.00 78.88 121 MET A O 1
ATOM 944 N N . ALA A 1 122 ? -26.552 41.884 17.884 1.00 74.62 122 ALA A N 1
ATOM 945 C CA . ALA A 1 122 ? -27.720 42.331 17.125 1.00 74.62 122 ALA A CA 1
ATOM 946 C C . ALA A 1 122 ? -29.056 42.149 17.875 1.00 74.62 122 ALA A C 1
ATOM 948 O O . ALA A 1 122 ? -30.077 42.668 17.429 1.00 74.62 122 ALA A O 1
ATOM 949 N N . ASN A 1 123 ? -29.057 41.404 18.987 1.00 64.06 123 ASN A N 1
ATOM 950 C CA . ASN A 1 123 ? -30.242 41.090 19.796 1.00 64.06 123 ASN A CA 1
ATOM 951 C C . ASN A 1 123 ? -30.353 41.946 21.080 1.00 64.06 123 ASN A C 1
ATOM 953 O O . ASN A 1 123 ? -31.153 41.625 21.962 1.00 64.06 123 ASN A O 1
ATOM 957 N N . ILE A 1 124 ? -29.533 42.997 21.187 1.00 57.84 124 ILE A N 1
ATOM 958 C CA . ILE A 1 124 ? -29.546 44.042 22.227 1.00 57.84 124 ILE A CA 1
ATOM 959 C C . ILE A 1 124 ? -29.996 45.347 21.572 1.00 57.84 124 ILE A C 1
ATOM 961 O O . ILE A 1 124 ? -30.834 46.045 22.185 1.00 57.84 124 ILE A O 1
#